Protein AF-A0A4P6Q7T5-F1 (afdb_monomer_lite)

Organism: NCBI:txid2498135

pLDDT: mean 73.14, std 15.9, range [31.22, 93.62]

Sequence (179 aa):
MKLKFDPNYSVSVGDALAPYAQPLMAAARTGKRMRLMIVGELAPGERTEPAPGQDKEPALKLVLVSGEVAAPDQEDTVRQVQRALYLERTAQGTLDEEGQVVLPKQVLDAAGDHVALVALAKLRAGVDVWAKEARKAVHNQLSAQEMWLEMQRQADGLSKLLDEDPETDDGGEAEGGQD

Secondary structure (DSSP, 8-state):
-EEEE-S---HHHHHHHGGGHHHHHHHHHTT------EEEEEEEEEEE-PPTT-----EEEEEEEEEEEPPTTTHHHHHHHHHHHHHS-BTTBSB-TTS-B-S-HHHHHHHHHHHHHHHHHHHHHHHHHHHHHHHHHHHS---HHHHHHHHHHHHHHHHHHHS-SS-------------

Foldseek 3Di:
DAEAEDPDAAPQVVVQCVVCPVVCVVCVVVVHDDDWDKDFDKDWDDWDDDDPPDPDDTYTYIHGHHIHTADPVCVVVVVVLVVVQVVQADPVGQADPVRDGPGDVVSVVVSVVVVVVVLVVLLVVLVVVLVVLVVVLVPDPDDPVRNVVSVVVSVVSVCVSVVPPDDDDPDDDDDDDDD

Structure (mmCIF, N/CA/C/O backbone):
data_AF-A0A4P6Q7T5-F1
#
_entry.id   AF-A0A4P6Q7T5-F1
#
loop_
_atom_site.group_PDB
_atom_site.id
_atom_site.type_symbol
_atom_site.label_atom_id
_atom_site.label_alt_id
_atom_site.label_comp_id
_atom_site.label_asym_id
_atom_site.label_entity_id
_atom_site.label_seq_id
_atom_site.pdbx_PDB_ins_code
_atom_site.Cartn_x
_atom_site.Cartn_y
_atom_site.Cartn_z
_atom_site.occupancy
_atom_site.B_iso_or_equiv
_atom_site.auth_seq_id
_atom_site.auth_comp_id
_atom_site.auth_asym_id
_atom_site.auth_atom_id
_atom_site.pdbx_PDB_model_num
ATOM 1 N N . MET A 1 1 ? -21.207 3.070 20.816 1.00 73.44 1 MET A N 1
ATOM 2 C CA . MET A 1 1 ? -19.759 2.788 20.712 1.00 73.44 1 MET A CA 1
ATOM 3 C C . MET A 1 1 ? -19.199 3.627 19.580 1.00 73.44 1 MET A C 1
ATOM 5 O O . MET A 1 1 ? -19.756 3.586 18.491 1.00 73.44 1 MET A O 1
ATOM 9 N N . LYS A 1 2 ? -18.153 4.411 19.834 1.00 85.38 2 LYS A N 1
ATOM 10 C CA . LYS A 1 2 ? -17.557 5.340 18.870 1.00 85.38 2 LYS A CA 1
ATOM 11 C C . LYS A 1 2 ? -16.208 4.819 18.376 1.00 85.38 2 LYS A C 1
ATOM 13 O O . LYS A 1 2 ? -15.315 4.585 19.185 1.00 85.38 2 LYS A O 1
ATOM 18 N N . LEU A 1 3 ? -16.043 4.696 17.061 1.00 80.88 3 LEU A N 1
ATOM 19 C CA . LEU A 1 3 ? -14.743 4.424 16.446 1.00 80.88 3 LEU A CA 1
ATOM 20 C C . LEU A 1 3 ? -13.975 5.733 16.249 1.00 80.88 3 LEU A C 1
ATOM 22 O O . LEU A 1 3 ? -14.547 6.753 15.854 1.00 80.88 3 LEU A O 1
ATOM 26 N N . LYS A 1 4 ? -12.680 5.715 16.553 1.00 85.44 4 LYS A N 1
ATOM 27 C CA . LYS A 1 4 ? -11.755 6.826 16.310 1.00 85.44 4 LYS A CA 1
ATOM 28 C C . LYS A 1 4 ? -10.498 6.276 15.647 1.00 85.44 4 LYS A C 1
ATOM 30 O O . LYS A 1 4 ? -10.085 5.176 15.982 1.00 85.44 4 LYS A O 1
ATOM 35 N N . PHE A 1 5 ? -9.883 7.038 14.753 1.00 83.12 5 PHE A N 1
ATOM 36 C CA . PHE A 1 5 ? -8.528 6.730 14.298 1.00 83.12 5 PHE A CA 1
ATOM 37 C C . PHE A 1 5 ? -7.533 7.336 15.277 1.00 83.12 5 PHE A C 1
ATOM 39 O O . PHE A 1 5 ? -7.701 8.487 15.696 1.00 83.12 5 PHE A O 1
ATOM 46 N N . ASP A 1 6 ? -6.543 6.548 15.676 1.00 83.12 6 ASP A N 1
ATOM 47 C CA . ASP A 1 6 ? -5.412 7.071 16.419 1.00 83.12 6 ASP A CA 1
ATOM 48 C C . ASP A 1 6 ? -4.602 8.000 15.498 1.00 83.12 6 ASP A C 1
ATOM 50 O O . ASP A 1 6 ? -4.396 7.672 14.328 1.00 83.12 6 ASP A O 1
ATOM 54 N N . PRO A 1 7 ? -4.193 9.190 15.970 1.00 81.56 7 PRO A N 1
ATOM 55 C CA . PRO A 1 7 ? -3.311 10.060 15.198 1.00 81.56 7 PRO A CA 1
ATOM 56 C C . PRO A 1 7 ? -1.914 9.459 14.996 1.00 81.56 7 PRO A C 1
ATOM 58 O O . PRO A 1 7 ? -1.198 9.911 14.105 1.00 81.56 7 PRO A O 1
ATOM 61 N N . ASN A 1 8 ? -1.530 8.476 15.811 1.00 84.44 8 ASN A N 1
ATOM 62 C CA . ASN A 1 8 ? -0.295 7.729 15.653 1.00 84.44 8 ASN A CA 1
ATOM 63 C C . ASN A 1 8 ? -0.526 6.503 14.764 1.00 84.44 8 ASN A C 1
ATOM 65 O O . ASN A 1 8 ? -1.595 5.893 14.760 1.00 84.44 8 ASN A O 1
ATOM 69 N N . TYR A 1 9 ? 0.514 6.128 14.039 1.00 85.38 9 TYR A N 1
ATOM 70 C CA . TYR A 1 9 ? 0.575 4.939 13.198 1.00 85.38 9 TYR 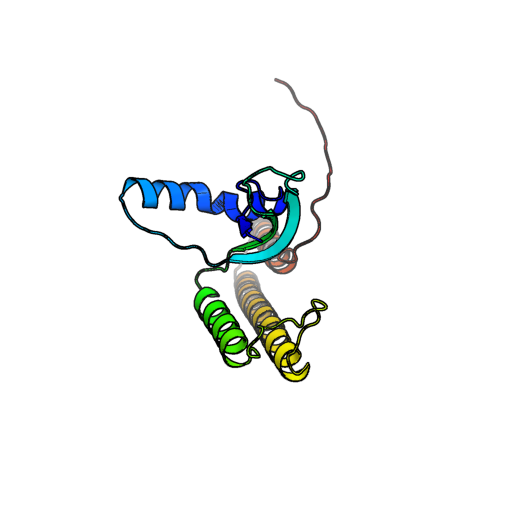A CA 1
ATOM 71 C C . TYR A 1 9 ? 1.883 4.197 13.486 1.00 85.38 9 TYR A C 1
ATOM 73 O O . TYR A 1 9 ? 2.767 4.734 14.161 1.00 85.38 9 TYR A O 1
ATOM 81 N N . SER A 1 10 ? 1.991 2.948 13.033 1.00 83.69 10 SER A N 1
ATOM 82 C CA . SER A 1 10 ? 3.215 2.161 13.216 1.00 83.69 10 SER A CA 1
ATOM 83 C C . SER A 1 10 ? 4.408 2.772 12.469 1.00 83.69 10 SER A C 1
ATOM 85 O O . SER A 1 10 ? 4.237 3.544 11.527 1.00 83.69 10 SER A O 1
ATOM 87 N N . VAL A 1 11 ? 5.629 2.398 12.863 1.00 82.81 11 VAL A N 1
ATOM 88 C CA . VAL A 1 11 ? 6.861 2.844 12.182 1.00 82.81 11 VAL A CA 1
ATOM 89 C C . VAL A 1 11 ? 6.823 2.483 10.693 1.00 82.81 11 VAL A C 1
ATOM 91 O O . VAL A 1 11 ? 7.011 3.364 9.865 1.00 82.81 11 VAL A O 1
ATOM 94 N N . SER A 1 12 ? 6.428 1.248 10.362 1.00 82.00 12 SER A N 1
ATOM 95 C CA . SER A 1 12 ? 6.278 0.764 8.979 1.00 82.00 12 SER A CA 1
ATOM 96 C C . SER A 1 12 ? 5.365 1.656 8.126 1.00 82.00 12 SER A C 1
ATOM 98 O O . SER A 1 12 ? 5.704 2.013 7.001 1.00 82.00 12 SER A O 1
ATOM 100 N N . VAL A 1 13 ? 4.231 2.095 8.677 1.00 86.44 13 VAL A N 1
ATOM 101 C CA . VAL A 1 13 ? 3.328 3.024 7.981 1.00 86.44 13 VAL A CA 1
ATOM 102 C C . VAL A 1 13 ? 3.968 4.405 7.819 1.00 86.44 13 VAL A C 1
ATOM 104 O O . VAL A 1 13 ? 3.756 5.079 6.811 1.00 86.44 13 VAL A O 1
ATOM 107 N N . GLY A 1 14 ? 4.750 4.840 8.808 1.00 86.19 14 GLY A N 1
ATOM 108 C CA . GLY A 1 14 ? 5.530 6.070 8.717 1.00 86.19 14 GLY A CA 1
ATOM 109 C C . GLY A 1 14 ? 6.538 6.036 7.578 1.00 86.19 14 GLY A C 1
ATOM 110 O O . GLY A 1 14 ? 6.605 7.000 6.815 1.00 86.19 14 GLY A O 1
ATOM 111 N N . ASP A 1 15 ? 7.241 4.919 7.419 1.00 85.88 15 ASP A N 1
ATOM 112 C CA . ASP A 1 15 ? 8.220 4.718 6.353 1.00 85.88 15 ASP A CA 1
ATOM 113 C C . ASP A 1 15 ? 7.552 4.735 4.971 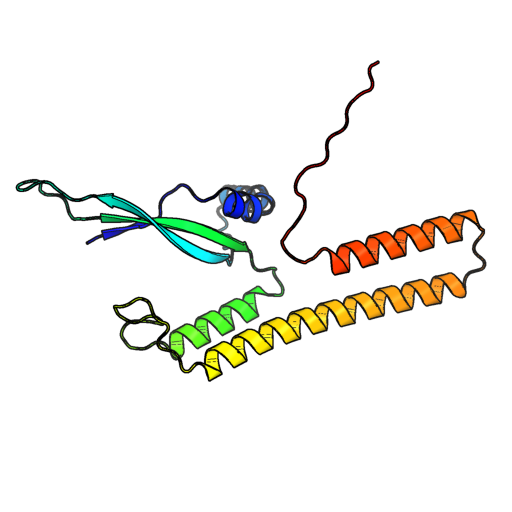1.00 85.88 15 ASP A C 1
ATOM 115 O O . ASP A 1 15 ? 8.009 5.452 4.080 1.00 85.88 15 ASP A O 1
ATOM 119 N N . ALA A 1 16 ? 6.398 4.075 4.817 1.00 85.44 16 ALA A N 1
ATOM 120 C CA . ALA A 1 16 ? 5.616 4.102 3.575 1.00 85.44 16 ALA A CA 1
ATOM 121 C C . ALA A 1 16 ? 5.120 5.516 3.202 1.00 85.44 16 ALA A C 1
ATOM 123 O O . ALA A 1 16 ? 5.015 5.879 2.026 1.00 85.44 16 ALA A O 1
ATOM 124 N N . LEU A 1 17 ? 4.817 6.358 4.196 1.00 88.50 17 LEU A N 1
ATOM 125 C CA . LEU A 1 17 ? 4.332 7.726 3.981 1.00 88.50 17 LEU A CA 1
ATOM 126 C C . LEU A 1 17 ? 5.453 8.761 3.827 1.00 88.50 17 LEU A C 1
ATOM 128 O O . LEU A 1 17 ? 5.222 9.819 3.226 1.00 88.50 17 LEU A O 1
ATOM 132 N N . ALA A 1 18 ? 6.651 8.490 4.351 1.00 89.94 18 ALA A N 1
ATOM 133 C CA . ALA A 1 18 ? 7.760 9.440 4.402 1.00 89.94 18 ALA A CA 1
ATOM 13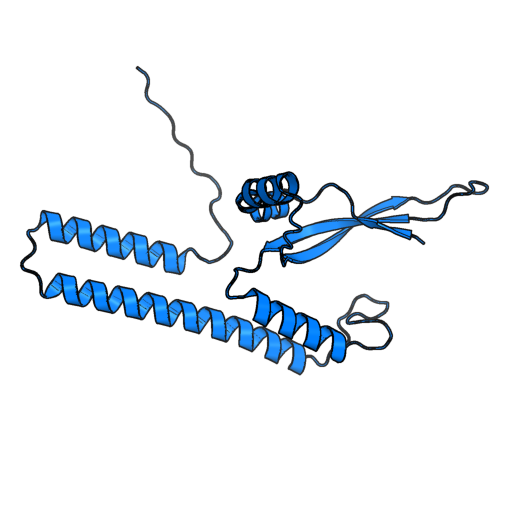4 C C . ALA A 1 18 ? 8.119 10.057 3.031 1.00 89.94 18 ALA A C 1
ATOM 136 O O . ALA A 1 18 ? 8.245 11.289 2.966 1.00 89.94 18 ALA A O 1
ATOM 137 N N . PRO A 1 19 ? 8.179 9.296 1.914 1.00 90.06 19 PRO A N 1
ATOM 138 C CA . PRO A 1 19 ? 8.455 9.855 0.586 1.00 90.06 19 PRO A CA 1
ATOM 139 C C . PRO A 1 19 ? 7.433 10.909 0.130 1.00 90.06 19 PRO A C 1
ATOM 141 O O . PRO A 1 19 ? 7.752 11.810 -0.650 1.00 90.06 19 PRO A O 1
ATOM 144 N N . TYR A 1 20 ? 6.201 10.839 0.639 1.00 88.75 20 TYR A N 1
ATOM 145 C CA . TYR A 1 20 ? 5.090 11.697 0.228 1.00 88.75 20 TYR A CA 1
ATOM 146 C C . TYR A 1 20 ? 4.896 12.923 1.129 1.00 88.75 20 TYR A C 1
ATOM 148 O O . TYR A 1 20 ? 4.119 13.818 0.783 1.00 88.75 20 TYR A O 1
ATOM 156 N N . ALA A 1 21 ? 5.623 13.025 2.247 1.00 89.94 21 ALA A N 1
ATOM 157 C CA . ALA A 1 21 ? 5.472 14.116 3.209 1.00 89.94 21 ALA A CA 1
ATOM 158 C C . ALA A 1 21 ? 5.706 15.502 2.580 1.00 89.94 21 ALA A C 1
ATOM 160 O O . ALA A 1 21 ? 4.895 16.416 2.751 1.00 89.94 21 ALA A O 1
ATOM 161 N N . GLN A 1 22 ? 6.785 15.668 1.807 1.00 92.19 22 GLN A N 1
ATOM 162 C CA . GLN A 1 22 ? 7.098 16.941 1.144 1.00 92.19 22 GLN A CA 1
ATOM 163 C C . GLN A 1 22 ? 6.072 17.311 0.053 1.00 92.19 22 GLN A C 1
ATOM 165 O O . GLN A 1 22 ? 5.552 18.433 0.103 1.00 92.19 22 GLN A O 1
ATOM 170 N N . PRO A 1 23 ? 5.707 16.410 -0.886 1.00 89.62 23 PRO A N 1
ATOM 171 C CA . PRO A 1 23 ? 4.613 16.652 -1.830 1.00 89.62 23 PRO A CA 1
ATOM 172 C C . PRO A 1 23 ? 3.294 17.061 -1.160 1.00 89.62 23 PRO A C 1
ATOM 174 O O . PRO A 1 23 ? 2.669 18.042 -1.573 1.00 89.62 23 PRO A O 1
ATOM 177 N N . LEU A 1 24 ? 2.894 16.365 -0.090 1.00 90.38 24 LEU A N 1
ATOM 178 C CA . LEU A 1 24 ? 1.671 16.660 0.661 1.00 90.38 24 LEU A CA 1
ATOM 179 C C . LEU A 1 24 ? 1.718 18.044 1.316 1.00 90.38 24 LEU A C 1
ATOM 181 O O . LEU A 1 24 ? 0.763 18.817 1.208 1.00 90.38 24 LEU A O 1
ATOM 185 N N . MET A 1 25 ? 2.840 18.391 1.950 1.00 91.81 25 MET A N 1
ATOM 186 C CA . MET A 1 25 ? 3.042 19.708 2.558 1.00 91.81 25 MET A CA 1
ATOM 187 C C . MET A 1 25 ? 3.012 20.831 1.513 1.00 91.81 25 MET A C 1
ATOM 189 O O . MET A 1 25 ? 2.414 21.884 1.747 1.00 91.81 25 MET A O 1
ATOM 193 N N . ALA A 1 26 ? 3.616 20.619 0.342 1.00 93.44 26 ALA A N 1
ATOM 194 C CA . ALA A 1 26 ? 3.575 21.577 -0.762 1.00 93.44 26 ALA A CA 1
ATOM 195 C C . ALA A 1 26 ? 2.146 21.769 -1.306 1.00 93.44 26 ALA A C 1
ATOM 197 O O . ALA A 1 26 ? 1.705 22.904 -1.521 1.00 93.44 26 ALA A O 1
ATOM 198 N N . ALA A 1 27 ? 1.388 20.681 -1.472 1.00 91.12 27 ALA A N 1
ATOM 199 C CA . ALA A 1 27 ? -0.017 20.743 -1.864 1.00 91.12 27 ALA A CA 1
ATOM 200 C C . ALA A 1 27 ? -0.850 21.525 -0.833 1.00 91.12 27 ALA A C 1
ATOM 202 O O . ALA A 1 27 ? -1.562 22.461 -1.203 1.00 91.12 27 ALA A O 1
ATOM 203 N N . ALA A 1 28 ? -0.678 21.233 0.460 1.00 90.31 28 ALA A N 1
ATOM 204 C CA . ALA A 1 28 ? -1.384 21.914 1.542 1.00 90.31 28 ALA A CA 1
ATOM 205 C C . ALA A 1 28 ? -1.113 23.429 1.566 1.00 90.31 28 ALA A C 1
ATOM 207 O O . ALA A 1 28 ? -2.051 24.222 1.656 1.00 90.31 28 ALA A O 1
ATOM 208 N N . ARG A 1 29 ? 0.151 23.849 1.405 1.00 92.44 29 ARG A N 1
ATOM 209 C CA . ARG A 1 29 ? 0.543 25.274 1.348 1.00 92.44 29 ARG A CA 1
ATOM 210 C C . ARG A 1 29 ? -0.108 26.037 0.196 1.00 92.44 29 ARG A C 1
ATOM 212 O O . ARG A 1 29 ? -0.353 27.231 0.313 1.00 92.44 29 ARG A O 1
ATOM 219 N N . THR A 1 30 ? -0.384 25.353 -0.910 1.00 93.62 30 THR A N 1
ATOM 220 C CA . THR A 1 30 ? -1.035 25.937 -2.094 1.00 93.62 30 THR A CA 1
ATOM 221 C C . THR A 1 30 ? -2.558 25.782 -2.072 1.00 93.62 30 THR A C 1
ATOM 223 O O . THR A 1 30 ? -3.222 26.088 -3.060 1.00 93.62 30 THR A O 1
ATOM 226 N N . GLY A 1 31 ? -3.128 25.292 -0.964 1.00 91.50 31 GLY A N 1
ATOM 227 C CA . GLY A 1 31 ? -4.561 25.026 -0.827 1.00 91.50 31 GLY A CA 1
ATOM 228 C C . GLY A 1 31 ? -5.061 23.855 -1.680 1.00 91.50 31 GLY A C 1
ATOM 229 O O . GLY A 1 31 ? -6.269 23.619 -1.757 1.00 91.50 31 GLY A O 1
ATOM 230 N N . LYS A 1 32 ? -4.161 23.102 -2.323 1.00 90.81 32 LYS A N 1
ATOM 231 C CA . LYS A 1 32 ? -4.515 21.926 -3.116 1.00 90.81 32 LYS A CA 1
ATOM 232 C C . LYS A 1 32 ? -4.764 20.739 -2.196 1.00 90.81 32 LYS A C 1
ATOM 234 O O . LYS A 1 32 ? -3.955 20.411 -1.332 1.00 90.81 32 LYS A O 1
ATOM 239 N N . ARG A 1 33 ? -5.875 20.042 -2.429 1.00 83.19 33 ARG A N 1
ATOM 240 C CA . ARG A 1 33 ? -6.154 18.756 -1.785 1.00 83.19 33 ARG A CA 1
ATOM 241 C C . ARG A 1 33 ? -5.533 17.637 -2.611 1.00 83.19 33 ARG A C 1
ATOM 243 O O . ARG A 1 33 ? -6.109 17.231 -3.616 1.00 83.19 33 ARG A O 1
ATOM 250 N N . MET A 1 34 ? -4.376 17.153 -2.177 1.00 86.19 34 MET A N 1
ATOM 251 C CA . MET A 1 34 ? -3.804 15.899 -2.664 1.00 86.19 34 MET A CA 1
ATOM 252 C C . MET A 1 34 ? -4.407 14.734 -1.873 1.00 86.19 34 MET A C 1
ATOM 254 O O . MET A 1 34 ? -4.664 14.863 -0.676 1.00 86.19 34 MET A O 1
ATOM 258 N N . ARG A 1 35 ? -4.681 13.616 -2.547 1.00 86.75 35 ARG A N 1
ATOM 259 C CA . ARG A 1 35 ? -5.165 12.378 -1.926 1.00 86.75 35 ARG A CA 1
ATOM 260 C C . ARG A 1 35 ? -4.139 11.293 -2.204 1.00 86.75 35 ARG A C 1
ATOM 262 O O . ARG A 1 35 ? -3.696 11.194 -3.340 1.00 86.75 35 ARG A O 1
ATOM 269 N N . LEU A 1 36 ? -3.809 10.503 -1.191 1.00 87.69 36 LEU A N 1
ATOM 270 C CA . LEU A 1 36 ? -3.050 9.271 -1.363 1.00 87.69 36 LEU A CA 1
ATOM 271 C C . LEU A 1 36 ? -4.014 8.095 -1.290 1.00 87.69 36 LEU A C 1
ATOM 273 O O . LEU A 1 36 ? -4.936 8.098 -0.468 1.00 87.69 36 LEU A O 1
ATOM 277 N N . MET A 1 37 ? -3.816 7.120 -2.168 1.00 89.44 37 MET A N 1
ATOM 278 C CA . MET A 1 37 ? -4.478 5.832 -2.055 1.00 89.44 37 MET A CA 1
ATOM 279 C C . MET A 1 37 ? -3.601 4.924 -1.202 1.00 89.44 37 MET A C 1
ATOM 281 O O . MET A 1 37 ? -2.461 4.666 -1.571 1.00 89.44 37 MET A O 1
ATOM 285 N N . ILE A 1 38 ? -4.138 4.457 -0.078 1.00 89.50 38 ILE A N 1
ATOM 286 C CA . ILE A 1 38 ? -3.431 3.569 0.846 1.00 89.50 38 ILE A CA 1
ATOM 287 C C . ILE A 1 38 ? -4.193 2.249 0.915 1.00 89.50 38 ILE A C 1
ATOM 289 O O . ILE A 1 38 ? -5.419 2.248 1.071 1.00 89.50 38 ILE A O 1
ATOM 293 N N . VAL A 1 39 ? -3.465 1.142 0.813 1.00 88.06 39 VAL A N 1
ATOM 294 C CA . VAL A 1 39 ? -3.950 -0.199 1.154 1.00 88.06 39 VAL A CA 1
ATOM 295 C C . VAL A 1 39 ? -3.283 -0.575 2.464 1.00 88.06 39 VAL A C 1
ATOM 297 O O . VAL A 1 39 ? -2.062 -0.586 2.523 1.00 88.06 39 VAL A O 1
ATOM 300 N N . GLY A 1 40 ? -4.049 -0.829 3.523 1.00 88.75 40 GLY A N 1
ATOM 301 C CA . GLY A 1 40 ? -3.459 -1.069 4.836 1.00 88.75 40 GLY A CA 1
ATOM 302 C C . GLY A 1 40 ? -4.377 -1.768 5.825 1.00 88.75 40 GLY A C 1
ATOM 303 O O . GLY A 1 40 ? -5.580 -1.907 5.598 1.00 88.75 40 GLY A O 1
ATOM 304 N N . GLU A 1 41 ? -3.774 -2.204 6.923 1.00 87.50 41 GLU A N 1
ATOM 305 C CA . GLU A 1 41 ? -4.386 -2.990 7.987 1.00 87.50 41 GLU A CA 1
ATOM 306 C C . GLU A 1 41 ? -4.606 -2.138 9.240 1.00 87.50 41 GLU A C 1
ATOM 308 O O . GLU A 1 41 ? -3.721 -1.404 9.690 1.00 87.50 41 GLU A O 1
ATOM 313 N N . LEU A 1 42 ? -5.800 -2.252 9.823 1.00 89.88 42 LEU A N 1
ATOM 314 C CA . LEU A 1 42 ? -6.174 -1.564 11.054 1.00 89.88 42 LEU A CA 1
ATOM 315 C C . LEU A 1 42 ? -6.228 -2.554 12.213 1.00 89.88 42 LEU A C 1
ATOM 317 O O . LEU A 1 42 ? -6.902 -3.576 12.115 1.00 89.88 42 LEU A O 1
ATOM 321 N N . ALA A 1 43 ? -5.620 -2.191 13.339 1.00 88.25 43 ALA A N 1
ATOM 322 C CA . ALA A 1 43 ? -5.709 -2.953 14.579 1.00 88.25 43 ALA A CA 1
ATOM 323 C C . ALA A 1 43 ? -6.365 -2.137 15.708 1.00 88.25 43 ALA A C 1
ATOM 325 O O . ALA A 1 43 ? -6.287 -0.901 15.716 1.00 88.25 43 ALA A O 1
ATOM 326 N N . PRO A 1 44 ? -6.993 -2.797 16.698 1.00 89.75 44 PRO A N 1
ATOM 327 C CA . PRO A 1 44 ? -7.401 -2.159 17.946 1.00 89.75 44 PRO A CA 1
ATOM 328 C C . PRO A 1 44 ? -6.197 -1.549 18.685 1.00 89.75 44 PRO A C 1
ATOM 330 O O . PRO A 1 44 ? -5.238 -2.250 18.990 1.00 89.75 44 PRO A O 1
ATOM 333 N N . GLY A 1 45 ? -6.262 -0.255 19.000 1.00 87.00 45 GLY A N 1
ATOM 334 C CA . GLY A 1 45 ? -5.261 0.450 19.805 1.00 87.00 45 GLY A CA 1
ATOM 335 C C . GLY A 1 45 ? -5.692 0.589 21.263 1.00 87.00 45 GLY A C 1
ATOM 336 O O . GLY A 1 45 ? -5.244 -0.145 22.137 1.00 87.00 45 GLY A O 1
ATOM 337 N N . GLU A 1 46 ? -6.590 1.536 21.536 1.00 86.81 46 GLU A N 1
ATOM 338 C CA . GLU A 1 46 ? -7.049 1.847 22.895 1.00 86.81 46 GLU A CA 1
ATOM 339 C C . GLU A 1 46 ? -8.570 1.721 23.002 1.00 86.81 46 GLU A C 1
ATOM 341 O O . GLU A 1 46 ? -9.315 2.298 22.203 1.00 86.81 46 GLU A O 1
ATOM 346 N N . ARG A 1 47 ? -9.042 1.009 24.028 1.00 89.56 47 ARG A N 1
ATOM 347 C CA . ARG A 1 47 ? -10.460 0.928 24.390 1.00 89.56 47 ARG A CA 1
ATOM 348 C C . ARG A 1 47 ? -10.735 1.843 25.578 1.00 89.56 47 ARG A C 1
ATOM 350 O O . ARG A 1 47 ? -10.116 1.708 26.627 1.00 89.56 47 ARG A O 1
ATOM 357 N N . THR A 1 48 ? -11.701 2.741 25.432 1.00 87.44 48 THR A N 1
ATOM 358 C CA . THR A 1 48 ? -12.210 3.574 26.524 1.00 87.44 48 THR A CA 1
ATOM 359 C C . THR A 1 48 ? -13.559 3.039 26.985 1.00 87.44 48 THR A C 1
ATOM 361 O O . THR A 1 48 ? -14.539 3.097 26.237 1.00 87.44 48 THR A O 1
ATOM 364 N N . GLU A 1 49 ? -13.616 2.579 28.235 1.00 86.12 49 GLU A N 1
ATOM 365 C CA . GLU A 1 49 ? -14.858 2.213 28.915 1.00 86.12 49 GLU A CA 1
ATOM 366 C C . GLU A 1 49 ? -15.213 3.261 29.979 1.00 86.12 49 GLU A C 1
ATOM 368 O O . GLU A 1 49 ? -14.426 3.491 30.899 1.00 86.12 49 GLU A O 1
ATOM 373 N N . PRO A 1 50 ? -16.369 3.936 29.865 1.00 83.12 50 PRO A N 1
ATOM 374 C CA . PRO A 1 50 ? -16.840 4.859 30.888 1.00 83.12 50 PRO A CA 1
ATOM 375 C C . PRO A 1 50 ? -17.191 4.107 32.173 1.00 83.12 50 PRO A C 1
ATOM 377 O O . PRO A 1 50 ? -17.860 3.075 32.132 1.00 83.12 50 PRO A O 1
ATOM 380 N N . ALA A 1 51 ? -16.806 4.657 33.324 1.00 83.69 51 ALA A N 1
ATOM 381 C CA . ALA A 1 51 ? -17.287 4.157 34.609 1.00 83.69 51 ALA A CA 1
ATOM 382 C C . ALA A 1 51 ? -18.799 4.434 34.778 1.00 83.69 51 ALA A C 1
ATOM 384 O O . ALA A 1 51 ? -19.312 5.393 34.187 1.00 83.69 51 ALA A O 1
ATOM 385 N N . PRO A 1 52 ? -19.521 3.659 35.612 1.00 79.44 52 PRO A N 1
ATOM 386 C CA . PRO A 1 52 ? -20.940 3.892 35.874 1.00 79.44 52 PRO A CA 1
ATOM 387 C C . PRO A 1 52 ? -21.215 5.342 36.305 1.00 79.44 52 PRO A C 1
ATOM 389 O O . PRO A 1 52 ? -20.574 5.855 37.220 1.00 79.44 52 PRO A O 1
ATOM 392 N N . GLY A 1 53 ? -22.161 6.008 35.636 1.00 79.81 53 GLY A N 1
ATOM 393 C CA . GLY A 1 53 ? -22.533 7.402 35.911 1.00 79.81 53 GLY A CA 1
ATOM 394 C C . GLY A 1 53 ? -21.696 8.465 35.189 1.00 79.81 53 GLY A C 1
ATOM 395 O O . GLY A 1 53 ? -22.000 9.649 35.315 1.00 79.81 53 GLY A O 1
ATOM 396 N N . GLN A 1 54 ? -20.676 8.082 34.412 1.00 83.25 54 GLN A N 1
ATOM 397 C CA . GLN A 1 54 ? -20.020 9.013 33.493 1.00 83.25 54 GLN A CA 1
ATOM 398 C C . GLN A 1 54 ? -20.843 9.176 32.213 1.00 83.25 54 GLN A C 1
ATOM 400 O O . GLN A 1 54 ? -21.118 8.200 31.519 1.00 83.25 54 GLN A O 1
ATOM 405 N N . ASP A 1 55 ? -21.162 10.422 31.862 1.00 83.31 55 ASP A N 1
ATOM 406 C CA . ASP A 1 55 ? -21.772 10.781 30.578 1.00 83.31 55 ASP A CA 1
ATOM 407 C C . ASP A 1 55 ? -20.710 10.804 29.464 1.00 83.31 55 ASP A C 1
ATOM 409 O O . ASP A 1 55 ? -20.285 11.847 28.962 1.00 83.31 55 ASP A O 1
ATOM 413 N N . LYS A 1 56 ? -20.162 9.626 29.161 1.00 83.06 56 LYS A N 1
ATOM 414 C CA . LYS A 1 56 ? -19.236 9.401 28.049 1.00 83.06 56 LYS A CA 1
ATOM 415 C C . LYS A 1 56 ? -19.659 8.149 27.302 1.00 83.06 56 LYS A C 1
ATOM 417 O O . LYS A 1 56 ? -20.067 7.165 27.906 1.00 83.06 56 LYS A O 1
ATOM 422 N N . GLU A 1 57 ? -19.505 8.158 25.986 1.00 83.75 57 GLU A N 1
ATOM 423 C CA . GLU A 1 57 ? -19.737 6.967 25.173 1.00 83.75 57 GLU A CA 1
ATOM 424 C C . GLU A 1 57 ? -18.501 6.050 25.160 1.00 83.75 57 GLU A C 1
ATOM 426 O O . GLU A 1 57 ? -17.377 6.554 25.046 1.00 83.75 57 GLU A O 1
ATOM 431 N N . PRO A 1 58 ? -18.679 4.714 25.184 1.00 87.88 58 PRO A N 1
ATOM 432 C CA . PRO A 1 58 ? -17.597 3.770 24.928 1.00 87.88 58 PRO A CA 1
ATOM 433 C C . PRO A 1 58 ? -16.941 4.033 23.576 1.00 87.88 58 PRO A C 1
ATOM 435 O O . PRO A 1 58 ? -17.641 4.241 22.577 1.00 87.88 58 PRO A O 1
ATOM 438 N N . ALA A 1 59 ? -15.612 3.993 23.528 1.00 89.06 59 ALA A N 1
ATOM 439 C CA . ALA A 1 59 ? -14.858 4.256 22.310 1.00 89.06 59 ALA A CA 1
ATOM 440 C C . ALA A 1 59 ? -13.754 3.224 22.078 1.00 89.06 59 ALA A C 1
ATOM 442 O O . ALA A 1 59 ? -13.141 2.745 23.028 1.00 89.06 59 ALA A O 1
ATOM 443 N N . LEU A 1 60 ? -13.484 2.929 20.808 1.00 89.25 60 LEU A N 1
ATOM 444 C CA . LEU A 1 60 ? -12.341 2.133 20.376 1.00 89.25 60 LEU A CA 1
ATOM 445 C C . LEU A 1 60 ? -11.518 2.961 19.388 1.00 89.25 60 LEU A C 1
ATOM 447 O O . LEU A 1 60 ? -12.051 3.458 18.390 1.00 89.25 60 LEU A O 1
ATOM 451 N N . LYS A 1 61 ? -10.231 3.136 19.686 1.00 89.94 61 LYS A N 1
ATOM 452 C CA . LYS A 1 61 ? -9.263 3.707 18.755 1.00 89.94 61 LYS A CA 1
ATOM 453 C C . LYS A 1 61 ? -8.700 2.601 17.870 1.00 89.94 61 LYS A C 1
ATOM 455 O O . LYS A 1 61 ? -8.283 1.571 18.389 1.00 89.94 61 LYS A O 1
ATOM 460 N N . LEU A 1 62 ? -8.688 2.828 16.564 1.00 90.75 62 LEU A N 1
ATOM 461 C CA . LEU A 1 62 ? -8.045 1.977 15.569 1.00 90.75 62 LEU A CA 1
ATOM 462 C C . LEU A 1 62 ? -6.732 2.619 15.129 1.00 90.75 62 LEU A C 1
ATOM 464 O O . LEU A 1 62 ? -6.688 3.828 14.896 1.00 90.75 62 LEU A O 1
ATOM 468 N N . VAL A 1 63 ? -5.692 1.807 14.995 1.00 90.19 63 VAL A N 1
ATOM 469 C CA . VAL A 1 63 ? -4.352 2.217 14.566 1.00 90.19 63 VAL A CA 1
ATOM 470 C C . VAL A 1 63 ? -4.072 1.576 13.214 1.00 90.19 63 VAL A C 1
ATOM 472 O O . VAL A 1 63 ? -4.343 0.391 13.034 1.00 90.19 63 VAL A O 1
ATOM 475 N N . LEU A 1 64 ? -3.530 2.346 12.270 1.00 90.44 64 LEU A N 1
ATOM 476 C CA . LEU A 1 64 ? -2.984 1.795 11.030 1.00 90.44 64 LEU A CA 1
ATOM 477 C C . LEU A 1 64 ? -1.647 1.128 11.368 1.00 90.44 64 LEU A C 1
ATOM 479 O O . LEU A 1 64 ? -0.696 1.811 11.754 1.00 90.44 64 LEU A O 1
ATOM 483 N N . VAL A 1 65 ? -1.618 -0.204 11.312 1.00 91.81 65 VAL A N 1
ATOM 484 C CA . VAL A 1 65 ? -0.466 -1.017 11.738 1.00 91.81 65 VAL A CA 1
ATOM 485 C C . VAL A 1 65 ? 0.415 -1.449 10.576 1.00 91.81 65 VAL A C 1
ATOM 487 O O . VAL A 1 65 ? 1.614 -1.631 10.766 1.00 91.81 65 VAL A O 1
ATOM 490 N N . SER A 1 66 ? -0.162 -1.539 9.384 1.00 88.50 66 SER A N 1
ATOM 491 C CA . SER A 1 66 ? 0.532 -1.805 8.128 1.00 88.50 66 SER A CA 1
ATOM 492 C C . SER A 1 66 ? -0.151 -1.017 7.018 1.00 88.50 66 SER A C 1
ATOM 494 O O . SER A 1 66 ? -1.360 -0.769 7.083 1.00 88.50 66 SER A O 1
ATOM 496 N N . GLY A 1 67 ? 0.597 -0.600 6.006 1.00 87.94 67 GLY A N 1
ATOM 497 C CA . GLY A 1 67 ? 0.004 -0.015 4.819 1.00 87.94 67 GLY A CA 1
ATOM 498 C C . GLY A 1 67 ? 1.019 0.445 3.793 1.00 87.94 67 GLY A C 1
ATOM 499 O O . GLY A 1 67 ? 2.119 0.849 4.144 1.00 87.94 67 GLY A O 1
ATOM 500 N N . GLU A 1 68 ? 0.591 0.421 2.537 1.00 85.38 68 GLU A N 1
ATOM 501 C CA . GLU A 1 68 ? 1.383 0.795 1.370 1.00 85.38 68 GLU A CA 1
ATOM 502 C C . GLU A 1 68 ? 0.645 1.855 0.546 1.00 85.38 68 GLU A C 1
ATOM 504 O O . GLU A 1 68 ? -0.593 1.839 0.444 1.00 85.38 68 GLU A O 1
ATOM 509 N N . VAL A 1 69 ? 1.395 2.785 -0.051 1.00 87.81 69 VAL A N 1
ATOM 510 C CA . VAL A 1 69 ? 0.832 3.818 -0.928 1.00 87.81 69 VAL A CA 1
ATOM 511 C C . VAL A 1 69 ? 0.822 3.296 -2.357 1.00 87.81 69 VAL A C 1
ATOM 513 O O . VAL A 1 69 ? 1.863 2.970 -2.918 1.00 87.81 69 VAL A O 1
ATOM 516 N N . ALA A 1 70 ? -0.354 3.255 -2.981 1.00 85.62 70 ALA A N 1
ATOM 517 C CA . ALA A 1 70 ? -0.454 2.820 -4.368 1.00 85.62 70 ALA A CA 1
ATOM 518 C C . ALA A 1 70 ? 0.323 3.772 -5.291 1.00 85.62 70 ALA A C 1
ATOM 520 O O . ALA A 1 70 ? 0.155 4.994 -5.220 1.00 85.62 70 ALA A O 1
ATOM 521 N N . ALA A 1 71 ? 1.122 3.208 -6.197 1.00 80.19 71 ALA A N 1
ATOM 522 C CA . ALA A 1 71 ? 1.793 3.982 -7.230 1.00 80.19 71 ALA A CA 1
ATOM 523 C C . ALA A 1 71 ? 0.770 4.616 -8.202 1.00 80.19 71 ALA A C 1
ATOM 525 O O . ALA A 1 71 ? -0.346 4.101 -8.350 1.00 80.19 71 ALA A O 1
ATOM 526 N N . PRO A 1 72 ? 1.124 5.704 -8.917 1.00 79.81 72 PRO A N 1
ATOM 527 C CA . PRO A 1 72 ? 0.193 6.392 -9.815 1.00 79.81 72 PRO A CA 1
ATOM 528 C C . PRO A 1 72 ? -0.440 5.494 -10.891 1.00 79.81 72 PRO A C 1
ATOM 530 O O . PRO A 1 72 ? -1.593 5.699 -11.259 1.00 79.81 72 PRO A O 1
ATOM 533 N N . ASP A 1 73 ? 0.292 4.491 -11.383 1.00 78.00 73 ASP A N 1
ATOM 534 C CA . ASP A 1 73 ? -0.186 3.505 -12.362 1.00 78.00 73 ASP A CA 1
ATOM 535 C C . ASP A 1 73 ? -1.054 2.395 -11.738 1.00 78.00 73 ASP A C 1
ATOM 537 O O . ASP A 1 73 ? -1.760 1.681 -12.450 1.00 78.00 73 ASP A O 1
ATOM 541 N N . GLN A 1 74 ? -1.035 2.256 -10.411 1.00 79.69 74 GLN A N 1
ATOM 542 C CA . GLN A 1 74 ? -1.815 1.276 -9.655 1.00 79.69 74 GLN A CA 1
ATOM 543 C C . GLN A 1 74 ? -3.123 1.851 -9.106 1.00 79.69 74 GLN A C 1
ATOM 545 O O . GLN A 1 74 ? -4.046 1.084 -8.829 1.00 79.69 74 GLN A O 1
ATOM 550 N N . GLU A 1 75 ? -3.230 3.173 -8.941 1.00 82.69 75 GLU A N 1
ATOM 551 C CA . GLU A 1 75 ? -4.382 3.811 -8.293 1.00 82.69 75 GLU A CA 1
ATOM 552 C C . GLU A 1 75 ? -5.728 3.390 -8.896 1.00 82.69 75 GLU A C 1
ATOM 554 O O . GLU A 1 75 ? -6.662 3.076 -8.155 1.00 82.69 75 GLU A O 1
ATOM 559 N N . ASP A 1 76 ? -5.837 3.362 -10.225 1.00 78.00 76 ASP A N 1
ATOM 560 C CA . ASP A 1 76 ? -7.080 2.993 -10.907 1.00 78.00 76 ASP A CA 1
ATOM 561 C C . ASP A 1 76 ? -7.447 1.528 -10.662 1.00 78.00 76 ASP A C 1
ATOM 563 O O . ASP A 1 76 ? -8.611 1.217 -10.398 1.00 78.00 76 ASP A O 1
ATOM 567 N N . THR A 1 77 ? -6.457 0.636 -10.664 1.00 78.19 77 THR A N 1
ATOM 568 C CA . THR A 1 77 ? -6.636 -0.781 -10.328 1.00 78.19 77 THR A CA 1
ATOM 569 C C . THR A 1 77 ? -7.108 -0.936 -8.885 1.00 78.19 77 THR A C 1
ATOM 571 O O . THR A 1 77 ? -8.106 -1.610 -8.635 1.00 78.19 77 THR A O 1
ATOM 574 N N . VAL A 1 78 ? -6.468 -0.253 -7.929 1.00 83.69 78 VAL A N 1
ATOM 575 C CA . VAL A 1 78 ? -6.869 -0.293 -6.513 1.00 83.69 78 VAL A CA 1
ATOM 576 C C . VAL A 1 78 ? -8.290 0.245 -6.331 1.00 83.69 78 VAL A C 1
ATOM 578 O O . VAL A 1 78 ? -9.089 -0.362 -5.618 1.00 83.69 78 VAL A O 1
ATOM 581 N N . ARG A 1 79 ? -8.665 1.333 -7.021 1.00 82.75 79 ARG A N 1
ATOM 582 C CA . ARG A 1 79 ? -10.047 1.853 -7.008 1.00 82.75 79 ARG A CA 1
ATOM 583 C C . ARG A 1 79 ? -11.043 0.843 -7.567 1.00 82.75 79 ARG A C 1
ATOM 585 O O . ARG A 1 79 ? -12.146 0.725 -7.033 1.00 82.75 79 ARG A O 1
ATOM 592 N N . GLN A 1 80 ? -10.685 0.129 -8.630 1.00 73.19 80 GLN A N 1
ATOM 593 C CA . GLN A 1 80 ? -11.541 -0.906 -9.207 1.00 73.19 80 GLN A CA 1
ATOM 594 C C . GLN A 1 80 ? -11.712 -2.090 -8.253 1.00 73.19 80 GLN A C 1
ATOM 596 O O . GLN A 1 80 ? -12.844 -2.523 -8.052 1.00 73.19 80 GLN A O 1
ATOM 601 N N . VAL A 1 81 ? -10.638 -2.542 -7.599 1.00 76.25 81 VAL A N 1
ATOM 602 C CA . VAL A 1 81 ? -10.694 -3.592 -6.568 1.00 76.25 81 VAL A CA 1
ATOM 603 C C . VAL A 1 81 ? -11.564 -3.151 -5.391 1.00 76.25 81 VAL A C 1
ATOM 605 O O . VAL A 1 81 ? -12.492 -3.861 -5.015 1.00 76.25 81 VAL A O 1
ATOM 608 N N . GLN A 1 82 ? -11.355 -1.944 -4.858 1.00 78.19 82 GLN A N 1
ATOM 609 C CA . GLN A 1 82 ? -12.196 -1.385 -3.791 1.00 78.19 82 GLN A CA 1
ATOM 610 C C . GLN A 1 82 ? -13.669 -1.309 -4.200 1.00 78.19 82 GLN A C 1
ATOM 612 O O . GLN A 1 82 ? -14.555 -1.608 -3.400 1.00 78.19 82 GLN A O 1
ATOM 617 N N . ARG A 1 83 ? -13.948 -0.923 -5.449 1.00 69.00 83 ARG A N 1
ATOM 618 C CA . ARG A 1 83 ? -15.310 -0.871 -5.983 1.00 69.00 83 ARG A CA 1
ATOM 619 C C . ARG A 1 83 ? -15.919 -2.263 -6.115 1.00 69.00 83 ARG A C 1
ATOM 621 O O . ARG A 1 83 ? -17.089 -2.415 -5.784 1.00 69.00 83 ARG A O 1
ATOM 628 N N . ALA A 1 84 ? -15.156 -3.252 -6.570 1.00 63.69 84 ALA A N 1
ATOM 629 C CA . ALA A 1 84 ? -15.604 -4.638 -6.636 1.00 63.69 84 ALA A CA 1
ATOM 630 C C . ALA A 1 84 ? -15.947 -5.159 -5.233 1.00 63.69 84 ALA A C 1
ATOM 632 O O . ALA A 1 84 ? -17.071 -5.590 -5.007 1.00 63.69 84 ALA A O 1
ATOM 633 N N . LEU A 1 85 ? -15.050 -4.981 -4.258 1.00 67.56 85 LEU A N 1
ATOM 634 C CA . LEU A 1 85 ? -15.302 -5.340 -2.857 1.00 67.56 85 LEU A CA 1
ATOM 635 C C . LEU A 1 85 ? -16.526 -4.615 -2.282 1.00 67.56 85 LEU A C 1
ATOM 637 O O . LEU A 1 85 ? -17.303 -5.202 -1.538 1.00 67.56 85 LEU A O 1
ATOM 641 N N . TYR A 1 86 ? -16.726 -3.343 -2.634 1.00 64.00 86 TYR A N 1
ATOM 642 C CA . TYR A 1 86 ? -17.889 -2.574 -2.198 1.00 64.00 86 TYR A CA 1
ATOM 643 C C . TYR A 1 86 ? -19.205 -3.075 -2.802 1.00 64.00 86 TYR A C 1
ATOM 645 O O . TYR A 1 86 ? -20.236 -3.007 -2.137 1.00 64.00 86 TYR A O 1
ATOM 653 N N . LEU A 1 87 ? -19.200 -3.512 -4.061 1.00 56.31 87 LEU A N 1
ATOM 654 C CA . LEU A 1 87 ? -20.395 -4.016 -4.741 1.00 56.31 87 LEU A CA 1
ATOM 655 C C . LEU A 1 87 ? -20.770 -5.418 -4.258 1.00 56.31 87 LEU A C 1
ATOM 657 O O . LEU A 1 87 ? -21.952 -5.700 -4.096 1.00 56.31 87 LEU A O 1
ATOM 661 N N . GLU A 1 88 ? -19.767 -6.246 -3.983 1.00 53.62 88 GLU A N 1
ATOM 662 C CA . GLU A 1 88 ? -19.937 -7.624 -3.515 1.00 53.62 88 GLU A CA 1
ATOM 663 C C . GLU A 1 88 ? -20.104 -7.725 -1.988 1.00 53.62 88 GLU A C 1
ATOM 665 O O . GLU A 1 88 ? -20.290 -8.814 -1.449 1.00 53.62 88 GLU A O 1
ATOM 670 N N . ARG A 1 89 ? -20.049 -6.599 -1.259 1.00 53.62 89 ARG A N 1
ATOM 671 C CA . ARG A 1 89 ? -20.247 -6.596 0.194 1.00 53.62 89 ARG A CA 1
ATOM 672 C C . ARG A 1 89 ? -21.674 -7.015 0.548 1.00 53.62 89 ARG A C 1
ATOM 674 O O . ARG A 1 89 ? -22.645 -6.575 -0.070 1.00 53.62 89 ARG A O 1
ATOM 681 N N . THR A 1 90 ? -21.814 -7.779 1.624 1.00 53.47 90 THR A N 1
ATOM 682 C CA . THR A 1 90 ? -23.127 -8.014 2.232 1.00 53.47 90 THR A CA 1
ATOM 683 C C . THR A 1 90 ? -23.621 -6.737 2.927 1.00 53.47 90 THR A C 1
ATOM 685 O O . THR A 1 90 ? -22.875 -5.767 3.086 1.00 53.47 90 THR A O 1
ATOM 688 N N . ALA A 1 91 ? -24.876 -6.708 3.389 1.00 43.81 91 ALA A N 1
ATOM 689 C CA . ALA A 1 91 ? -25.417 -5.560 4.129 1.00 43.81 91 ALA A CA 1
ATOM 690 C C . ALA A 1 91 ? -24.582 -5.173 5.376 1.00 43.81 91 ALA A C 1
ATOM 692 O O . ALA A 1 91 ? -24.674 -4.031 5.827 1.00 43.81 91 ALA A O 1
ATOM 693 N N . GLN A 1 92 ? -23.754 -6.090 5.895 1.00 47.66 92 GLN A N 1
ATOM 694 C CA . GLN A 1 92 ? -22.851 -5.884 7.034 1.00 47.66 92 GLN A CA 1
ATOM 695 C C . GLN A 1 92 ? -21.404 -5.522 6.633 1.00 47.66 92 GLN A C 1
ATOM 697 O O . GLN A 1 92 ? -20.616 -5.124 7.485 1.00 47.66 92 GLN A O 1
ATOM 702 N N . GLY A 1 93 ? -21.059 -5.562 5.340 1.00 56.09 93 GLY A N 1
ATOM 703 C CA . GLY A 1 93 ? -19.703 -5.329 4.837 1.00 56.09 93 GLY A CA 1
ATOM 704 C C . GLY A 1 93 ? -19.066 -6.587 4.242 1.00 56.09 93 GLY A C 1
ATOM 705 O O . GLY A 1 93 ? -19.758 -7.510 3.812 1.00 56.09 93 GLY A O 1
ATOM 706 N N . THR A 1 94 ? -17.736 -6.582 4.157 1.00 56.47 94 THR A N 1
ATOM 707 C CA . THR A 1 94 ? -16.911 -7.709 3.686 1.00 56.47 94 THR A CA 1
ATOM 708 C C . THR A 1 94 ? -16.579 -8.716 4.784 1.00 56.47 94 THR A C 1
ATOM 710 O O . THR A 1 94 ? -16.072 -9.786 4.465 1.00 56.47 94 THR A O 1
ATOM 713 N N . LEU A 1 95 ? -16.845 -8.380 6.048 1.00 56.03 95 LEU A N 1
ATOM 714 C CA . LEU A 1 95 ? -16.602 -9.222 7.218 1.00 56.03 95 LEU A CA 1
ATOM 715 C C . LEU A 1 95 ? -17.933 -9.533 7.922 1.00 56.03 95 LEU A C 1
ATOM 717 O O . LEU A 1 95 ? -18.830 -8.687 7.891 1.00 56.03 95 LEU A O 1
ATOM 721 N N . ASP A 1 96 ? -18.058 -10.711 8.535 1.00 61.34 96 ASP A N 1
ATOM 722 C CA . ASP A 1 96 ? -19.157 -11.040 9.453 1.00 61.34 96 ASP A CA 1
ATOM 723 C C . ASP A 1 96 ? -18.886 -10.498 10.865 1.00 61.34 96 ASP A C 1
ATOM 725 O O . ASP A 1 96 ? -17.892 -9.811 11.126 1.00 61.34 96 ASP A O 1
ATOM 729 N N . GLU A 1 97 ? -19.813 -10.775 11.781 1.00 60.94 97 GLU A N 1
ATOM 730 C CA . GLU A 1 97 ? -19.741 -10.365 13.185 1.00 60.94 97 GLU A CA 1
ATOM 731 C C . GLU A 1 97 ? -18.540 -11.003 13.914 1.00 60.94 97 GLU A C 1
ATOM 733 O O . GLU A 1 97 ? -18.048 -10.452 14.902 1.00 60.94 97 GLU A O 1
ATOM 738 N N . GLU A 1 98 ? -18.010 -12.106 13.382 1.00 66.25 98 GLU A N 1
ATOM 739 C CA . GLU A 1 98 ? -16.820 -12.823 13.836 1.00 66.25 98 GLU A CA 1
ATOM 740 C C . GLU A 1 98 ? -15.520 -12.360 13.146 1.00 66.25 98 GLU A C 1
ATOM 742 O O . GLU A 1 98 ? -14.437 -12.876 13.446 1.00 66.25 98 GLU A O 1
ATOM 747 N N . GLY A 1 99 ? -15.596 -11.379 12.241 1.00 55.19 99 GLY A N 1
ATOM 748 C CA . GLY A 1 99 ? -14.445 -10.842 11.516 1.00 55.19 99 GLY A CA 1
ATOM 749 C C . GLY A 1 99 ? -13.920 -11.752 10.400 1.00 55.19 99 GLY A C 1
ATOM 750 O O . GLY A 1 99 ? -12.806 -11.539 9.923 1.00 55.19 99 GLY A O 1
ATOM 751 N N . GLN A 1 100 ? -14.685 -12.760 9.980 1.00 56.38 100 GLN A N 1
ATOM 752 C CA . GLN A 1 100 ? -14.365 -13.613 8.838 1.00 56.38 100 GLN A CA 1
ATOM 753 C C . GLN A 1 100 ? -14.856 -12.981 7.542 1.00 56.38 100 GLN A C 1
ATOM 755 O O . GLN A 1 100 ? -15.888 -12.316 7.499 1.00 56.38 100 GLN A O 1
ATOM 760 N N . VAL A 1 101 ? -14.118 -13.197 6.453 1.00 56.47 101 VAL A N 1
ATOM 761 C CA . VAL A 1 101 ? -14.478 -12.627 5.154 1.00 56.47 101 VAL A CA 1
ATOM 762 C C . VAL A 1 101 ? -15.717 -13.322 4.585 1.00 56.47 101 VAL A C 1
ATOM 764 O O . VAL A 1 101 ? -15.678 -14.506 4.256 1.00 56.47 101 VAL A O 1
ATOM 767 N N . VAL A 1 102 ? -16.798 -12.565 4.390 1.00 55.12 102 VAL A N 1
ATOM 768 C CA . VAL A 1 102 ? -18.062 -13.028 3.785 1.00 55.12 102 VAL A CA 1
ATOM 769 C C . VAL A 1 102 ? -18.072 -12.699 2.295 1.00 55.12 102 VAL A C 1
ATOM 771 O O . VAL A 1 102 ? -18.979 -12.056 1.770 1.00 55.12 102 VAL A O 1
ATOM 774 N N . LEU A 1 103 ? -17.017 -13.108 1.599 1.00 57.47 103 LEU A N 1
ATOM 775 C CA . LEU A 1 103 ? -16.979 -13.129 0.142 1.00 57.47 103 LEU A CA 1
ATOM 776 C C . LEU A 1 103 ? -16.752 -14.564 -0.318 1.00 57.47 103 LEU A C 1
ATOM 778 O O . LEU A 1 103 ? -16.012 -15.308 0.332 1.00 57.47 103 LEU A O 1
ATOM 782 N N . PRO A 1 104 ? -17.332 -14.977 -1.457 1.00 56.03 104 PR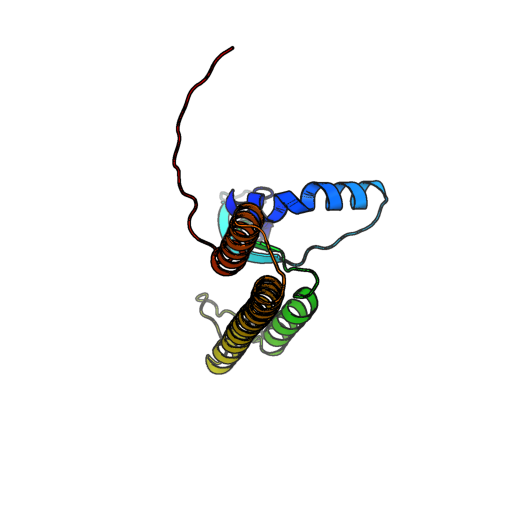O A N 1
ATOM 783 C CA . PRO A 1 104 ? -16.959 -16.239 -2.070 1.00 56.03 104 PRO A CA 1
ATOM 784 C C . PRO A 1 104 ? -15.447 -16.239 -2.314 1.00 56.03 104 PRO A C 1
ATOM 786 O O . PRO A 1 104 ? -14.936 -15.356 -3.001 1.00 56.03 104 PRO A O 1
ATOM 789 N N . LYS A 1 105 ? -14.732 -17.235 -1.777 1.00 58.50 105 LYS A N 1
ATOM 790 C CA . LYS A 1 105 ? -13.270 -17.381 -1.904 1.00 58.50 105 LYS A CA 1
ATOM 791 C C . LYS A 1 105 ? -12.772 -17.165 -3.343 1.00 58.50 105 LYS A C 1
ATOM 793 O O . LYS A 1 105 ? -11.764 -16.515 -3.549 1.00 58.50 105 LYS A O 1
ATOM 798 N N . GLN A 1 106 ? -13.550 -17.601 -4.333 1.00 52.19 106 GLN A N 1
ATOM 799 C CA . GLN A 1 106 ? -13.275 -17.438 -5.767 1.00 52.19 106 GLN A CA 1
ATOM 800 C C . GLN A 1 106 ? -13.108 -15.975 -6.218 1.00 52.19 106 GLN A C 1
ATOM 802 O O . GLN A 1 106 ? -12.340 -15.708 -7.134 1.00 52.19 106 GLN A O 1
ATOM 807 N N . VAL A 1 107 ? -13.812 -15.026 -5.592 1.00 57.34 107 VAL A N 1
ATOM 808 C CA . VAL A 1 107 ? -13.708 -13.587 -5.898 1.00 57.34 107 VAL A CA 1
ATOM 809 C C . VAL A 1 107 ? -12.419 -13.004 -5.316 1.00 57.34 107 VAL A C 1
ATOM 811 O O . VAL A 1 107 ? -11.772 -12.178 -5.955 1.00 57.34 107 VAL A O 1
ATOM 814 N N . LEU A 1 108 ? -12.024 -13.462 -4.125 1.00 60.91 108 LEU A N 1
ATOM 815 C CA . LEU A 1 108 ? -10.756 -13.083 -3.496 1.00 60.91 108 LEU A CA 1
ATOM 816 C C . LEU A 1 108 ? -9.567 -13.704 -4.229 1.00 60.91 108 LEU A C 1
ATOM 818 O O . LEU A 1 108 ? -8.600 -13.003 -4.507 1.00 60.91 108 LEU A O 1
ATOM 822 N N . ASP A 1 109 ? -9.677 -14.981 -4.593 1.00 61.16 109 ASP A N 1
ATOM 823 C CA . ASP A 1 109 ? -8.681 -15.707 -5.378 1.00 61.16 109 ASP A CA 1
ATOM 824 C C . ASP A 1 109 ? -8.484 -15.007 -6.735 1.00 61.16 109 ASP A C 1
ATOM 826 O O . ASP A 1 109 ? -7.360 -14.678 -7.092 1.00 61.16 109 ASP A O 1
ATOM 830 N N . ALA A 1 110 ? -9.567 -14.643 -7.437 1.00 62.88 110 ALA A N 1
ATOM 831 C CA . ALA A 1 110 ? -9.474 -13.892 -8.692 1.00 62.88 110 ALA A CA 1
ATOM 832 C C . ALA A 1 110 ? -8.813 -12.511 -8.517 1.00 62.88 110 ALA A C 1
ATOM 834 O O . ALA A 1 110 ? -8.012 -12.093 -9.353 1.00 62.88 110 ALA A O 1
ATOM 835 N N . ALA A 1 111 ? -9.114 -11.793 -7.430 1.00 63.19 111 ALA A N 1
ATOM 836 C CA . ALA A 1 111 ? -8.464 -10.518 -7.133 1.00 63.19 111 ALA A CA 1
ATOM 837 C C . ALA A 1 111 ? -6.960 -10.688 -6.833 1.00 63.19 111 ALA A C 1
ATOM 839 O O . ALA A 1 111 ? -6.154 -9.896 -7.321 1.00 63.19 111 ALA A O 1
ATOM 840 N N . GLY A 1 112 ? -6.578 -11.728 -6.084 1.00 62.00 112 GLY A N 1
ATOM 841 C CA . GLY A 1 112 ? -5.182 -12.083 -5.814 1.00 62.00 112 GLY A CA 1
A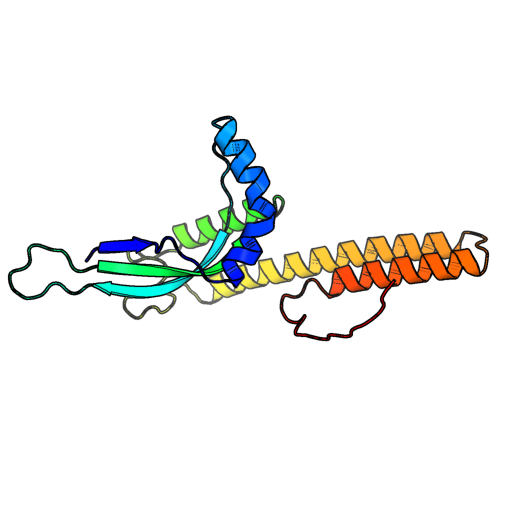TOM 842 C C . GLY A 1 112 ? -4.422 -12.509 -7.073 1.00 62.00 112 GLY A C 1
ATOM 843 O O . GLY A 1 112 ? -3.309 -12.040 -7.312 1.00 62.00 112 GLY A O 1
ATOM 844 N N . ASP A 1 113 ? -5.054 -13.305 -7.936 1.00 65.50 113 ASP A N 1
ATOM 845 C CA . ASP A 1 113 ? -4.497 -13.729 -9.224 1.00 65.50 113 ASP A CA 1
ATOM 846 C C . ASP A 1 113 ? -4.186 -12.524 -10.119 1.00 65.50 113 ASP A C 1
ATOM 848 O O . ASP A 1 113 ? -3.136 -12.467 -10.762 1.00 65.50 113 ASP A O 1
ATOM 852 N N . HIS A 1 114 ? -5.049 -11.505 -10.130 1.00 65.25 114 HIS A N 1
ATOM 853 C CA . HIS A 1 114 ? -4.782 -10.272 -10.868 1.00 65.25 114 HIS A CA 1
ATOM 854 C C . HIS A 1 114 ? -3.558 -9.508 -10.340 1.00 65.25 114 HIS A C 1
ATOM 856 O O . HIS A 1 114 ? -2.805 -8.960 -11.147 1.00 65.25 114 HIS A O 1
ATOM 862 N N . VAL A 1 115 ? -3.308 -9.506 -9.027 1.00 60.09 115 VAL A N 1
ATOM 863 C CA . VAL A 1 115 ? -2.101 -8.896 -8.436 1.00 60.09 115 VAL A CA 1
ATOM 864 C C . VAL A 1 115 ? -0.844 -9.662 -8.855 1.00 60.09 115 VAL A C 1
ATOM 866 O O . VAL A 1 115 ? 0.115 -9.050 -9.332 1.00 60.09 115 VAL A O 1
ATOM 869 N N . ALA A 1 116 ? -0.871 -10.995 -8.775 1.00 56.44 116 ALA A N 1
ATOM 870 C CA . ALA A 1 116 ? 0.238 -11.843 -9.212 1.00 56.44 116 ALA A CA 1
ATOM 871 C C . ALA A 1 116 ? 0.544 -11.671 -10.713 1.00 56.44 116 ALA A C 1
ATOM 873 O O . ALA A 1 116 ? 1.706 -11.599 -11.120 1.00 56.44 116 ALA A O 1
ATOM 874 N N . LEU A 1 117 ? -0.491 -11.529 -11.547 1.00 55.53 117 LEU A N 1
ATOM 875 C CA . LEU A 1 117 ? -0.341 -11.271 -12.981 1.00 55.53 117 LEU A CA 1
ATOM 876 C C . LEU A 1 117 ? 0.293 -9.905 -13.275 1.00 55.53 117 LEU A C 1
ATOM 878 O O . LEU A 1 117 ? 1.089 -9.794 -14.208 1.00 55.53 117 LEU A O 1
ATOM 882 N N . VAL A 1 118 ? -0.024 -8.874 -12.487 1.00 56.91 118 VAL A N 1
ATOM 883 C CA . VAL A 1 118 ? 0.599 -7.547 -12.618 1.00 56.91 118 VAL A CA 1
ATOM 884 C C . VAL A 1 118 ? 2.074 -7.592 -12.213 1.00 56.91 118 VAL A C 1
ATOM 886 O O . VAL A 1 118 ? 2.910 -7.072 -12.952 1.00 56.91 118 VAL A O 1
ATOM 889 N N . ALA A 1 119 ? 2.413 -8.249 -11.099 1.00 58.28 119 ALA A N 1
ATOM 890 C CA . ALA A 1 119 ? 3.804 -8.432 -10.673 1.00 58.28 119 ALA A CA 1
ATOM 891 C C . ALA A 1 119 ? 4.625 -9.177 -11.742 1.00 58.28 119 ALA A C 1
ATOM 893 O O . ALA A 1 119 ? 5.688 -8.719 -12.164 1.00 58.28 119 ALA A O 1
ATOM 894 N N . LEU A 1 120 ? 4.070 -10.261 -12.290 1.00 62.69 120 LEU A N 1
ATOM 895 C CA . LEU A 1 120 ? 4.682 -11.010 -13.385 1.00 62.69 120 LEU A CA 1
ATOM 896 C C . LEU A 1 120 ? 4.867 -10.157 -14.653 1.00 62.69 120 LEU A C 1
ATOM 898 O O . LEU A 1 120 ? 5.894 -10.261 -15.328 1.00 62.69 120 LEU A O 1
ATOM 902 N N . ALA A 1 121 ? 3.892 -9.310 -14.995 1.00 55.00 121 ALA A N 1
ATOM 903 C CA . ALA A 1 121 ? 3.993 -8.411 -16.143 1.00 55.00 121 ALA A CA 1
ATOM 904 C C . ALA A 1 121 ? 5.108 -7.366 -15.962 1.00 55.00 121 ALA A C 1
ATOM 906 O O . ALA A 1 121 ? 5.856 -7.116 -16.912 1.00 55.00 121 ALA A O 1
ATOM 907 N N . LYS A 1 122 ? 5.261 -6.809 -14.752 1.00 55.31 122 LYS A N 1
ATOM 908 C CA . LYS A 1 122 ? 6.347 -5.878 -14.402 1.00 55.31 122 LYS A CA 1
ATOM 909 C C . LYS A 1 122 ? 7.716 -6.549 -14.503 1.00 55.31 122 LYS A C 1
ATOM 911 O O . LYS A 1 122 ? 8.582 -6.040 -15.216 1.00 55.31 122 LYS A O 1
ATOM 916 N N . LEU A 1 123 ? 7.873 -7.733 -13.907 1.00 66.94 123 LEU A N 1
ATOM 917 C CA . LEU A 1 123 ? 9.108 -8.516 -13.989 1.00 66.94 123 LEU A CA 1
ATOM 918 C C . LEU A 1 123 ? 9.479 -8.811 -15.449 1.00 66.94 123 LEU A C 1
ATOM 920 O O . LEU A 1 123 ? 10.609 -8.583 -15.878 1.00 66.94 123 LEU A O 1
ATOM 924 N N . ARG A 1 124 ? 8.507 -9.255 -16.254 1.00 65.00 124 ARG A N 1
ATOM 925 C CA . ARG A 1 124 ? 8.722 -9.558 -17.674 1.00 65.00 124 ARG A CA 1
ATOM 926 C C . ARG A 1 124 ? 9.141 -8.326 -18.479 1.00 65.00 124 ARG A C 1
ATOM 928 O O . ARG A 1 124 ? 10.006 -8.443 -19.347 1.00 65.00 124 ARG A O 1
ATOM 935 N N . ALA A 1 125 ? 8.543 -7.168 -18.211 1.00 60.62 125 ALA A N 1
ATOM 936 C CA . ALA A 1 125 ? 8.914 -5.916 -18.861 1.00 60.62 125 ALA A CA 1
ATOM 937 C C . ALA A 1 125 ? 10.334 -5.473 -18.470 1.00 60.62 125 ALA A C 1
ATOM 939 O O . ALA A 1 125 ? 11.121 -5.123 -19.350 1.00 60.62 125 ALA A O 1
ATOM 940 N N . GLY A 1 126 ? 10.687 -5.553 -17.183 1.00 63.59 126 GLY A N 1
ATOM 941 C CA . GLY A 1 126 ? 12.030 -5.236 -16.693 1.00 63.59 126 GLY A CA 1
ATOM 942 C C . GLY A 1 126 ? 13.101 -6.142 -17.302 1.00 63.59 126 GLY A C 1
ATOM 943 O O . GLY A 1 126 ? 14.099 -5.657 -17.834 1.00 63.59 126 GLY A O 1
ATOM 944 N N . VAL A 1 127 ? 12.859 -7.456 -17.332 1.00 74.12 127 VAL A N 1
ATOM 945 C CA . VAL A 1 127 ? 13.768 -8.431 -17.957 1.00 74.12 127 VAL A CA 1
ATOM 946 C C . VAL A 1 127 ? 13.953 -8.162 -19.456 1.00 74.12 127 VAL A C 1
ATOM 948 O O . VAL A 1 127 ? 15.072 -8.260 -19.956 1.00 74.12 127 VAL A O 1
ATOM 951 N N . ASP A 1 128 ? 12.899 -7.789 -20.191 1.00 64.88 128 ASP A N 1
ATOM 952 C CA . ASP A 1 128 ? 13.012 -7.469 -21.623 1.00 64.88 128 ASP A CA 1
ATOM 953 C C . ASP A 1 128 ? 13.869 -6.216 -21.880 1.00 64.88 128 ASP A C 1
ATOM 955 O O . ASP A 1 128 ? 14.665 -6.186 -22.824 1.00 64.88 128 ASP A O 1
ATOM 959 N N . VAL A 1 129 ? 13.763 -5.195 -21.022 1.00 67.31 129 VAL A N 1
ATOM 960 C CA . VAL A 1 129 ? 14.608 -3.991 -21.085 1.00 67.31 129 VAL A CA 1
ATOM 961 C C . VAL A 1 129 ? 16.075 -4.350 -20.858 1.00 67.31 129 VAL A C 1
ATOM 963 O O . VAL A 1 129 ? 16.923 -3.998 -21.681 1.00 67.31 129 VAL A O 1
ATOM 966 N N . TRP A 1 130 ? 16.379 -5.115 -19.810 1.00 72.62 130 TRP A N 1
ATOM 967 C CA . TRP A 1 130 ? 17.754 -5.517 -19.511 1.00 72.62 130 TRP A CA 1
ATOM 968 C C . TRP A 1 130 ? 18.340 -6.445 -20.574 1.00 72.62 130 TRP A C 1
ATOM 970 O O . TRP A 1 130 ? 19.486 -6.269 -20.982 1.00 72.62 130 TRP A O 1
ATOM 980 N N . ALA A 1 131 ? 17.543 -7.365 -21.122 1.00 74.12 131 ALA A N 1
ATOM 981 C CA . ALA A 1 131 ? 17.965 -8.207 -22.237 1.00 74.12 131 ALA A CA 1
ATOM 982 C C . ALA A 1 131 ? 18.302 -7.386 -23.495 1.00 74.12 131 ALA A C 1
ATOM 984 O O . ALA A 1 131 ? 19.225 -7.732 -24.238 1.00 74.12 131 ALA A O 1
ATOM 985 N N . LYS A 1 132 ? 17.572 -6.294 -23.759 1.00 73.38 132 LYS A N 1
ATOM 986 C CA . LYS A 1 132 ? 17.873 -5.373 -24.867 1.00 73.38 132 LYS A CA 1
ATOM 987 C C . LYS A 1 132 ? 19.162 -4.593 -24.625 1.00 73.38 132 LYS A C 1
ATOM 989 O O . LYS A 1 132 ? 19.967 -4.491 -25.549 1.00 73.38 132 LYS A O 1
ATOM 994 N N . GLU A 1 133 ? 19.370 -4.074 -23.420 1.00 72.62 133 GLU A N 1
ATOM 995 C CA . GLU A 1 133 ? 20.599 -3.355 -23.058 1.00 72.62 133 GLU A CA 1
ATOM 996 C C . GLU A 1 133 ? 21.829 -4.275 -23.117 1.00 72.62 133 GLU A C 1
ATOM 998 O O . GLU A 1 133 ? 22.822 -3.925 -23.754 1.00 72.62 133 GLU A O 1
ATOM 1003 N N . ALA A 1 134 ? 21.724 -5.506 -22.606 1.00 75.81 134 ALA A N 1
ATOM 1004 C CA . ALA A 1 134 ? 22.781 -6.512 -22.703 1.00 75.81 134 ALA A CA 1
ATOM 1005 C C . ALA A 1 134 ? 23.152 -6.838 -24.157 1.00 75.81 134 ALA A C 1
ATOM 1007 O O . ALA A 1 134 ? 24.329 -6.868 -24.515 1.00 75.81 134 ALA A O 1
ATOM 1008 N N . ARG A 1 135 ? 22.161 -7.010 -25.042 1.00 80.56 135 ARG A N 1
ATOM 1009 C CA . ARG A 1 135 ? 22.423 -7.226 -26.477 1.00 80.56 135 ARG A CA 1
ATOM 1010 C C . ARG A 1 135 ? 23.114 -6.031 -27.133 1.00 80.56 135 ARG A C 1
ATOM 1012 O O . ARG A 1 135 ? 23.991 -6.236 -27.967 1.00 80.56 135 ARG A O 1
ATOM 1019 N N . LYS A 1 136 ? 22.748 -4.796 -26.774 1.00 77.31 136 LYS A N 1
ATOM 1020 C CA . LYS A 1 136 ? 23.427 -3.593 -27.288 1.00 77.31 136 LYS A CA 1
ATOM 1021 C C . LYS A 1 136 ? 24.887 -3.543 -26.843 1.00 77.31 136 LYS A C 1
ATOM 1023 O O . LYS A 1 136 ? 25.748 -3.260 -27.668 1.00 77.31 136 LYS A O 1
ATOM 1028 N N . ALA A 1 137 ? 25.159 -3.860 -25.578 1.00 75.12 137 ALA A N 1
ATOM 1029 C CA . ALA A 1 137 ? 26.514 -3.892 -25.035 1.00 75.12 137 ALA A CA 1
ATOM 1030 C C . ALA A 1 137 ? 27.420 -4.876 -25.796 1.00 75.12 137 ALA A C 1
ATOM 1032 O O . ALA A 1 137 ? 28.544 -4.529 -26.137 1.00 75.12 137 ALA A O 1
ATOM 1033 N N . VAL A 1 138 ? 26.899 -6.056 -26.153 1.00 76.06 138 VAL A N 1
ATOM 1034 C CA . VAL A 1 138 ? 27.630 -7.082 -26.925 1.00 76.06 138 VAL A CA 1
ATOM 1035 C C . VAL A 1 138 ? 27.967 -6.633 -28.354 1.00 76.06 138 VAL A C 1
ATOM 1037 O O . VAL A 1 138 ? 28.966 -7.073 -28.920 1.00 76.06 138 VAL A O 1
ATOM 1040 N N . HIS A 1 139 ? 27.152 -5.767 -28.958 1.00 76.94 139 HIS A N 1
ATOM 1041 C CA . HIS A 1 139 ? 27.394 -5.260 -30.312 1.00 76.94 139 HIS A CA 1
ATOM 1042 C C . HIS A 1 139 ? 28.345 -4.057 -30.366 1.00 76.94 139 HIS A C 1
ATOM 1044 O O . HIS A 1 139 ? 28.852 -3.737 -31.443 1.00 76.94 139 HIS A O 1
ATOM 1050 N N . ASN A 1 140 ? 28.612 -3.411 -29.232 1.00 75.06 140 ASN A N 1
ATOM 1051 C CA . ASN A 1 140 ? 29.543 -2.295 -29.150 1.00 75.06 140 ASN A CA 1
ATOM 1052 C C . ASN A 1 140 ? 30.972 -2.814 -28.925 1.00 75.06 140 ASN A C 1
ATOM 1054 O O . ASN A 1 140 ? 31.200 -3.708 -28.114 1.00 75.06 140 ASN A O 1
ATOM 1058 N N . GLN A 1 141 ? 31.959 -2.239 -29.620 1.00 76.12 141 GLN A N 1
ATOM 1059 C CA . GLN A 1 141 ? 33.377 -2.497 -29.337 1.00 76.12 141 GLN A CA 1
ATOM 1060 C C . GLN A 1 141 ? 33.790 -1.757 -28.058 1.00 76.12 141 GLN A C 1
ATOM 1062 O O . GLN A 1 141 ? 34.420 -0.706 -28.115 1.00 76.12 141 GLN A O 1
ATOM 1067 N N . LEU A 1 142 ? 33.374 -2.291 -26.911 1.00 80.12 142 LEU A N 1
ATOM 1068 C CA . LEU A 1 142 ? 33.707 -1.763 -25.592 1.00 80.12 142 LEU A CA 1
ATOM 1069 C C . LEU A 1 142 ? 35.122 -2.190 -25.192 1.00 80.12 142 LEU A C 1
ATOM 1071 O O . LEU A 1 142 ? 35.534 -3.333 -25.409 1.00 80.12 142 LEU A O 1
ATOM 1075 N N . SER A 1 143 ? 35.861 -1.284 -24.560 1.00 87.56 143 SER A N 1
ATOM 1076 C CA . SER A 1 143 ? 37.073 -1.634 -23.824 1.00 87.56 143 SER A CA 1
ATOM 1077 C C . SER A 1 143 ? 36.744 -2.505 -22.603 1.00 87.56 143 SER A C 1
ATOM 1079 O O . SER A 1 143 ? 35.607 -2.559 -22.135 1.00 87.56 143 SER A O 1
ATOM 1081 N N . ALA A 1 144 ? 37.753 -3.171 -22.033 1.00 82.25 144 ALA A N 1
ATOM 1082 C CA . ALA A 1 144 ? 37.568 -4.016 -20.848 1.00 82.25 144 ALA A CA 1
ATOM 1083 C C . ALA A 1 144 ? 36.982 -3.248 -19.643 1.00 82.25 144 ALA A C 1
ATOM 1085 O O . ALA A 1 144 ? 36.193 -3.805 -18.884 1.00 82.25 144 ALA A O 1
ATOM 1086 N N . GLN A 1 145 ? 37.331 -1.966 -19.489 1.00 85.94 145 GLN A N 1
ATOM 1087 C CA . GLN A 1 145 ? 36.824 -1.117 -18.409 1.00 85.94 145 GLN A CA 1
ATOM 1088 C C . GLN A 1 145 ? 35.360 -0.707 -18.634 1.00 85.94 145 GLN A C 1
ATOM 1090 O O . GLN A 1 145 ? 34.569 -0.709 -17.694 1.00 85.94 145 GLN A O 1
ATOM 1095 N N . GLU A 1 146 ? 34.976 -0.418 -19.879 1.00 81.50 146 GLU A N 1
ATOM 1096 C CA . GLU A 1 146 ? 33.585 -0.117 -20.248 1.00 81.50 146 GLU A CA 1
ATOM 1097 C C . GLU A 1 146 ? 32.690 -1.357 -20.146 1.00 81.50 146 GLU A C 1
ATOM 1099 O O . GLU A 1 146 ? 31.559 -1.260 -19.679 1.00 81.50 146 GLU A O 1
ATOM 1104 N N . MET A 1 147 ? 33.214 -2.532 -20.509 1.00 81.75 147 MET A N 1
ATOM 1105 C CA . MET A 1 147 ? 32.525 -3.810 -20.325 1.00 81.75 147 MET A CA 1
ATOM 1106 C C . MET A 1 147 ? 32.221 -4.064 -18.844 1.00 81.75 147 MET A C 1
ATOM 1108 O O . MET A 1 147 ? 31.109 -4.450 -18.499 1.00 81.75 147 MET A O 1
ATOM 1112 N N . TRP A 1 148 ? 33.193 -3.815 -17.961 1.00 81.50 148 TRP A N 1
ATOM 1113 C CA . TRP A 1 148 ? 33.022 -4.008 -16.521 1.00 81.50 148 TRP A CA 1
ATOM 1114 C C . TRP A 1 148 ? 31.967 -3.062 -15.929 1.00 81.50 148 TRP A C 1
ATOM 1116 O O . TRP A 1 148 ? 31.087 -3.507 -15.197 1.00 81.50 148 TRP A O 1
ATOM 1126 N N . LEU A 1 149 ? 31.998 -1.778 -16.306 1.00 83.50 149 LEU A N 1
ATOM 1127 C CA . LEU A 1 149 ? 30.992 -0.794 -15.883 1.00 83.50 149 LEU A CA 1
ATOM 1128 C C . LEU A 1 149 ? 29.584 -1.148 -16.379 1.00 83.50 149 LEU A C 1
ATOM 1130 O O . LEU A 1 149 ? 28.610 -0.996 -15.645 1.00 83.50 149 LEU A O 1
ATOM 1134 N N . GLU A 1 150 ? 29.470 -1.645 -17.609 1.00 81.31 150 GLU A N 1
ATOM 1135 C CA . GLU A 1 150 ? 28.189 -2.045 -18.186 1.00 81.31 150 GLU A CA 1
ATOM 1136 C C . GLU A 1 150 ? 27.628 -3.310 -17.516 1.00 81.31 150 GLU A C 1
ATOM 1138 O O . GLU A 1 150 ? 26.429 -3.384 -17.247 1.00 81.31 150 GLU A O 1
ATOM 1143 N N . MET A 1 151 ? 28.486 -4.276 -17.167 1.00 80.56 151 MET A N 1
ATOM 1144 C CA . MET A 1 151 ? 28.086 -5.453 -16.389 1.00 80.56 151 MET A CA 1
ATOM 1145 C C . MET A 1 151 ? 27.649 -5.082 -14.968 1.00 80.56 151 MET A C 1
ATOM 1147 O O . MET A 1 151 ? 26.639 -5.604 -14.503 1.00 80.56 151 MET A O 1
ATOM 1151 N N . GLN A 1 152 ? 28.346 -4.150 -14.306 1.00 82.50 152 GLN A N 1
ATOM 1152 C CA . GLN A 1 152 ? 27.937 -3.641 -12.992 1.00 82.50 152 GLN A CA 1
ATOM 1153 C C . GLN A 1 152 ? 26.570 -2.948 -13.072 1.00 82.50 152 GLN A C 1
ATOM 1155 O O . GLN A 1 152 ? 25.680 -3.245 -12.284 1.00 82.50 152 GLN A O 1
ATOM 1160 N N . ARG A 1 153 ? 26.353 -2.102 -14.089 1.00 81.88 153 ARG A N 1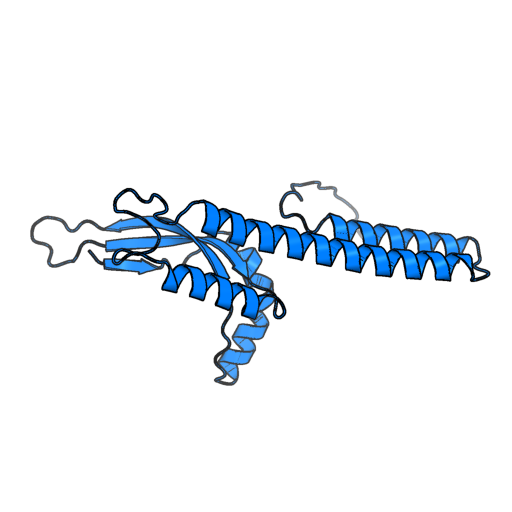
ATOM 1161 C CA . ARG A 1 153 ? 25.068 -1.424 -14.326 1.00 81.88 153 ARG A CA 1
ATOM 1162 C C . ARG A 1 153 ? 23.913 -2.410 -14.523 1.00 81.88 153 ARG A C 1
ATOM 1164 O O . ARG A 1 153 ? 22.811 -2.170 -14.034 1.00 81.88 153 ARG A O 1
ATOM 1171 N N . GLN A 1 154 ? 24.154 -3.496 -15.254 1.00 81.06 154 GLN A N 1
ATOM 1172 C CA . GLN A 1 154 ? 23.159 -4.547 -15.477 1.00 81.06 154 GLN A CA 1
ATOM 1173 C C . GLN A 1 154 ? 22.890 -5.358 -14.208 1.00 81.06 154 GLN A C 1
ATOM 1175 O O . GLN A 1 154 ? 21.733 -5.664 -13.936 1.00 81.06 154 GLN A O 1
ATOM 1180 N N . ALA A 1 155 ? 23.925 -5.669 -13.424 1.00 75.75 155 ALA A N 1
ATOM 1181 C CA . ALA A 1 155 ? 23.777 -6.341 -12.137 1.00 75.75 155 ALA A CA 1
ATOM 1182 C C . ALA A 1 155 ? 22.964 -5.486 -11.156 1.00 75.75 155 ALA A C 1
ATOM 1184 O O . ALA A 1 155 ? 21.941 -5.949 -10.667 1.00 75.75 155 ALA A O 1
ATOM 1185 N N . ASP A 1 156 ? 23.328 -4.214 -10.971 1.00 76.25 156 ASP A N 1
ATOM 1186 C CA . ASP A 1 156 ? 22.610 -3.280 -10.093 1.00 76.25 156 ASP A CA 1
ATOM 1187 C C . ASP A 1 156 ? 21.149 -3.092 -10.537 1.00 76.25 156 ASP A C 1
ATOM 1189 O O . ASP A 1 156 ? 20.236 -2.956 -9.723 1.00 76.25 156 ASP A O 1
ATOM 1193 N N . GLY A 1 157 ? 20.919 -3.070 -11.850 1.00 72.69 157 GLY A N 1
ATOM 1194 C CA . GLY A 1 157 ? 19.598 -2.937 -12.447 1.00 72.69 157 GLY A CA 1
ATOM 1195 C C . GLY A 1 157 ? 18.702 -4.166 -12.295 1.00 72.69 157 GLY A C 1
ATOM 1196 O O . GLY A 1 157 ? 17.492 -4.021 -12.121 1.00 72.69 157 GLY A O 1
ATOM 1197 N N . LEU A 1 158 ? 19.285 -5.365 -12.355 1.00 73.69 158 LEU A N 1
ATOM 1198 C CA . LEU A 1 158 ? 18.588 -6.628 -12.113 1.00 73.69 158 LEU A CA 1
ATOM 1199 C C . LEU A 1 158 ? 18.354 -6.863 -10.620 1.00 73.69 158 LEU A C 1
ATOM 1201 O O . LEU A 1 158 ? 17.263 -7.290 -10.267 1.00 73.69 158 LEU A O 1
ATOM 1205 N N . SER A 1 159 ? 19.315 -6.528 -9.755 1.00 72.06 159 SER A N 1
ATOM 1206 C CA . SER A 1 159 ? 19.140 -6.564 -8.299 1.00 72.06 159 SER A CA 1
ATOM 1207 C C . SER A 1 159 ? 17.997 -5.658 -7.868 1.00 72.06 159 SER A C 1
ATOM 1209 O O . SER A 1 159 ? 17.068 -6.134 -7.244 1.00 72.06 159 SER A O 1
ATOM 1211 N N . LYS A 1 160 ? 17.936 -4.410 -8.345 1.00 69.94 160 LYS A N 1
ATOM 1212 C CA . LYS A 1 160 ? 16.790 -3.524 -8.061 1.00 69.94 160 LYS A CA 1
ATOM 1213 C C . LYS A 1 160 ? 15.444 -4.052 -8.560 1.00 69.94 160 LYS A C 1
ATOM 1215 O O . LYS A 1 160 ? 14.425 -3.726 -7.976 1.00 69.94 160 LYS A O 1
ATOM 1220 N N . LEU A 1 161 ? 15.428 -4.830 -9.644 1.00 66.56 161 LEU A N 1
ATOM 1221 C CA . LEU A 1 161 ? 14.206 -5.453 -10.167 1.00 66.56 161 LEU A CA 1
ATOM 1222 C C . LEU A 1 161 ? 13.775 -6.681 -9.340 1.00 66.56 161 LEU A C 1
ATOM 1224 O O . LEU A 1 161 ? 12.611 -7.066 -9.398 1.00 66.56 161 LEU A O 1
ATOM 1228 N N . LEU A 1 162 ? 14.714 -7.320 -8.634 1.00 66.88 162 LEU A N 1
ATOM 1229 C CA . LEU A 1 162 ? 14.507 -8.532 -7.835 1.00 66.88 162 LEU A CA 1
ATOM 1230 C C . LEU A 1 162 ? 14.322 -8.237 -6.338 1.00 66.88 162 LEU A C 1
ATOM 1232 O O . LEU A 1 162 ? 13.580 -8.958 -5.686 1.00 66.88 162 LEU A O 1
ATOM 1236 N N . ASP A 1 163 ? 14.955 -7.179 -5.830 1.00 60.31 163 ASP A N 1
ATOM 1237 C CA . ASP A 1 163 ? 14.867 -6.695 -4.445 1.00 60.31 163 ASP A CA 1
ATOM 1238 C C . ASP A 1 163 ? 13.610 -5.836 -4.211 1.00 60.31 163 ASP A C 1
ATOM 1240 O O . ASP A 1 163 ? 13.351 -5.388 -3.098 1.00 60.31 163 ASP A O 1
ATOM 1244 N N . GLU A 1 164 ? 12.780 -5.630 -5.239 1.00 54.16 164 GLU A N 1
ATOM 1245 C CA . GLU A 1 164 ? 11.383 -5.216 -5.070 1.00 54.16 164 GLU A CA 1
ATOM 1246 C C . GLU A 1 164 ? 10.535 -6.408 -4.549 1.00 54.16 164 GLU A C 1
ATOM 1248 O O . GLU A 1 164 ? 9.541 -6.790 -5.162 1.00 54.16 164 GLU A O 1
ATOM 1253 N N . ASP A 1 165 ? 10.938 -6.999 -3.415 1.00 39.72 165 ASP A N 1
ATOM 1254 C CA . ASP A 1 165 ? 10.117 -7.846 -2.532 1.00 39.72 165 ASP A CA 1
ATOM 1255 C C . ASP A 1 165 ? 10.355 -7.398 -1.063 1.00 39.72 165 ASP A C 1
ATOM 1257 O O . ASP A 1 165 ? 11.475 -7.039 -0.699 1.00 39.72 165 ASP A O 1
ATOM 1261 N N . PRO A 1 166 ? 9.319 -7.339 -0.204 1.00 43.09 166 PRO A N 1
ATOM 1262 C CA . PRO A 1 166 ? 9.204 -6.345 0.874 1.00 43.09 166 PRO A CA 1
ATOM 1263 C C . PRO A 1 166 ? 9.902 -6.680 2.204 1.00 43.09 166 PRO A C 1
ATOM 1265 O O . PRO A 1 166 ? 9.690 -5.979 3.193 1.00 43.09 166 PRO A O 1
ATOM 1268 N N . GLU A 1 167 ? 10.731 -7.717 2.278 1.00 44.75 167 GLU A N 1
ATOM 1269 C CA . GLU A 1 167 ? 11.355 -8.145 3.535 1.00 44.75 167 GLU A CA 1
ATOM 1270 C C . GLU A 1 167 ? 12.818 -8.532 3.317 1.00 44.75 167 GLU A C 1
ATOM 1272 O O . GLU A 1 167 ? 13.099 -9.626 2.850 1.00 44.75 167 GLU A O 1
ATOM 1277 N N . THR A 1 168 ? 13.728 -7.608 3.644 1.00 37.47 168 THR A N 1
ATOM 1278 C CA . THR A 1 168 ? 14.948 -7.771 4.463 1.00 37.47 168 THR A CA 1
ATOM 1279 C C . THR A 1 168 ? 15.988 -6.725 4.057 1.00 37.47 168 THR A C 1
ATOM 1281 O O . THR A 1 168 ? 16.708 -6.910 3.082 1.00 37.47 168 THR A O 1
ATOM 1284 N N . ASP A 1 169 ? 16.132 -5.673 4.859 1.00 33.97 169 ASP A N 1
ATOM 1285 C CA . ASP A 1 169 ? 17.461 -5.113 5.123 1.00 33.97 169 ASP A CA 1
ATOM 1286 C C . ASP A 1 169 ? 17.565 -4.860 6.629 1.00 33.97 169 ASP A C 1
ATOM 1288 O O . ASP A 1 169 ? 17.365 -3.760 7.145 1.00 33.97 169 ASP A O 1
ATOM 1292 N N . ASP A 1 170 ? 17.745 -5.968 7.346 1.00 38.50 170 ASP A N 1
ATOM 1293 C CA . ASP A 1 170 ? 18.083 -5.991 8.759 1.00 38.50 170 ASP A CA 1
ATOM 1294 C C . ASP A 1 170 ? 19.617 -6.002 8.851 1.00 38.50 170 ASP A C 1
ATOM 1296 O O . ASP A 1 170 ? 20.260 -7.010 8.569 1.00 38.50 170 ASP A O 1
ATOM 1300 N N . GLY A 1 171 ? 20.177 -4.847 9.216 1.00 41.91 171 GLY A N 1
ATOM 1301 C CA . GLY A 1 171 ? 21.403 -4.691 10.004 1.00 41.91 171 GLY A CA 1
ATOM 1302 C C . GLY A 1 171 ? 22.721 -5.288 9.487 1.00 41.91 171 GLY A C 1
ATOM 1303 O O . GLY A 1 171 ? 22.970 -6.489 9.566 1.00 41.91 171 GLY A O 1
ATOM 1304 N N . GLY A 1 172 ? 23.674 -4.403 9.178 1.00 31.22 172 GLY A N 1
ATOM 1305 C CA . GLY A 1 172 ? 25.090 -4.760 9.061 1.00 31.22 172 GLY A CA 1
ATOM 1306 C C . GLY A 1 172 ? 26.027 -3.555 9.090 1.00 31.22 172 GLY A C 1
ATOM 1307 O O . GLY A 1 172 ? 26.459 -3.073 8.050 1.00 31.22 172 GLY A O 1
ATOM 1308 N N . GLU A 1 173 ? 26.325 -3.071 10.296 1.00 44.72 173 GLU A N 1
ATOM 1309 C CA . GLU A 1 173 ? 27.320 -2.040 10.619 1.00 44.72 173 GLU A CA 1
ATOM 1310 C C . GLU A 1 173 ? 28.748 -2.363 10.123 1.00 44.72 173 GLU A C 1
ATOM 1312 O O . GLU A 1 173 ? 29.156 -3.523 10.116 1.00 44.72 173 GLU A O 1
ATOM 1317 N N . ALA A 1 174 ? 29.532 -1.317 9.826 1.00 34.41 174 ALA A N 1
ATOM 1318 C CA . ALA A 1 174 ? 30.952 -1.149 10.204 1.00 34.41 174 ALA A CA 1
ATOM 1319 C C . ALA A 1 174 ? 31.410 0.262 9.766 1.00 34.41 174 ALA A C 1
ATOM 1321 O O . ALA A 1 174 ? 31.416 0.587 8.583 1.00 34.41 174 ALA A O 1
ATOM 1322 N N . GLU A 1 175 ? 31.524 1.218 10.687 1.00 39.12 175 GLU A N 1
ATOM 1323 C CA . GLU A 1 175 ? 32.767 1.604 11.380 1.00 39.12 175 GLU A CA 1
ATOM 1324 C C . GLU A 1 175 ? 33.877 2.214 10.497 1.00 39.12 175 GLU A C 1
ATOM 1326 O O . GLU A 1 175 ? 34.503 1.540 9.687 1.00 39.12 175 GLU A O 1
ATOM 1331 N N . GLY A 1 176 ? 34.224 3.469 10.820 1.00 33.78 176 GLY A N 1
ATOM 1332 C CA . GLY A 1 176 ? 35.623 3.878 10.989 1.00 33.78 176 GLY A CA 1
ATOM 1333 C C . GLY A 1 176 ? 36.279 4.694 9.870 1.00 33.78 176 GLY A C 1
ATOM 1334 O O . GLY A 1 176 ? 36.551 4.186 8.789 1.00 33.78 176 GLY A O 1
ATOM 1335 N N . GLY A 1 177 ? 36.683 5.929 10.194 1.00 32.34 177 GLY A N 1
ATOM 1336 C CA . GLY A 1 177 ? 37.746 6.619 9.454 1.00 32.34 177 GLY A CA 1
ATOM 1337 C C . GLY A 1 177 ? 37.755 8.136 9.599 1.00 32.34 177 GLY A C 1
ATOM 1338 O O . GLY A 1 177 ? 37.154 8.830 8.791 1.00 32.34 177 GLY A O 1
ATOM 1339 N N . GLN A 1 178 ? 38.441 8.624 10.632 1.00 40.88 178 GLN A N 1
ATOM 1340 C CA . GLN A 1 178 ? 38.821 10.026 10.836 1.00 40.88 178 GLN A CA 1
ATOM 1341 C C . GLN A 1 178 ? 39.679 10.563 9.676 1.00 40.88 178 GLN A C 1
ATOM 1343 O O . GLN A 1 178 ? 40.531 9.835 9.171 1.00 40.88 178 GLN A O 1
ATOM 1348 N N . ASP A 1 179 ? 39.464 11.823 9.293 1.00 46.12 179 ASP A N 1
ATOM 1349 C CA . ASP A 1 179 ? 40.404 12.940 9.529 1.00 46.12 179 ASP A CA 1
ATOM 1350 C C . ASP A 1 179 ? 39.728 14.298 9.256 1.00 46.12 179 ASP A C 1
ATOM 1352 O O . ASP A 1 179 ? 39.021 14.431 8.228 1.00 46.12 179 ASP A O 1
#

Radius of gyration: 23.92 Å; chains: 1; bounding box: 66×43×66 Å